Protein 4QT7 (pdb70)

CATH classification: 2.30.30.40

InterPro domains:
  IPR000719 Protein kinase domain [PS50011] (267-520)
  IPR000980 SH2 domain [PF00017] (148-230)
  IPR000980 SH2 domain [PS50001] (148-245)
  IPR000980 SH2 domain [SM00252] (146-236)
  IPR001245 Serine-threonine/tyrosine-protein kinase, catalytic domain [PF07714] (268-515)
  IPR001245 Serine-threonine/tyrosine-protein kinase, catalytic domain [PR00109] (338-351)
  IPR001245 Serine-threonine/tyrosine-protein kinase, catalytic domain [PR00109] (376-394)
  IPR001245 Serine-threonine/tyrosine-protein kinase, catalytic domain [PR00109] (424-434)
  IPR001245 Serine-threonine/tyrosine-protein kinase, catalytic domain [PR00109] (443-465)
  IPR001245 Serine-threonine/tyrosine-protein kinase, catalytic domain [PR00109] (487-509)
  IPR001452 SH3 domain [PF00018] (87-134)
  IPR001452 SH3 domain [PR00452] (84-94)
  IPR001452 SH3 domain [PR00452] (98-113)
  IPR001452 SH3 domain [PR00452] (115-124)
  IPR001452 SH3 domain [PR00452] (128-140)
  IPR001452 SH3 domain [PS50002] (81-142)
  IPR001452 SH3 domain [SM00326] (84-141)
  IPR008266 Tyrosine-protein kinase, active site [PS00109] (382-394)
  IPR011009 Protein kinase-like domain superfamily [SSF56112] (256-526)
  IPR017441 Protein kinase, ATP binding site [PS00107] (273-295)

Solvent-accessible surface area: 4188 Å² total; per-residue (Å²): 154,109,72,36,12,41,3,70,84,82,8,128,43,152,65,166,86,11,5,45,5,128,147,48,12,128,0,60,6,80,80,70,48,141,59,63,31,27,45,0,62,0,74,92,64,40,105,78,4,66,0,0,26,60,9,14,31,53,51,146,102,43,115,42,16,103,110,130

Secondary structure (DSSP, 8-state):
---EEEESS-B--SSTTBPPB-TT-EEEESS---SSEEEEEETTT--EEEEEGGGEEE--/-PPPPSP-

GO terms:
  GO:0019903 protein phosphatase binding (F, IPI)
  GO:0004713 protein tyrosine kinase activity (F, EXP)
  GO:0005829 cytosol (C, TAS)
  GO:0005515 protein binding (F, IPI)
  GO:0032991 protein-containing complex (C, IMP)
  GO:0071253 connexin binding (F, IPI)
  GO:0005634 nucleus (C, IDA)
  GO:0005856 cytoskeleton (C, IDA)
  GO:0005886 plasma membrane (C, IDA)
  GO:0010008 endosome membrane (C, IDA)
  GO:0051726 regulation of cell cycle (P, IDA)

Organism: Gallus gallus (NCBI:txid9031)

Sequence (68 aa):
SHMTFVALYDYESRTETDLSFKKGERLQIVNNTEGDWWLAHSLTTGQTGYIPSNYVAPSDAPPIPPPR

B-factor: mean 10.54, std 6.94, range [3.0, 42.62]

Structure (mmCIF, N/CA/C/O backbone):
data_4QT7
#
_entry.id   4QT7
#
_cell.length_a   62.307
_cell.length_b   62.307
_cell.length_c   27.266
_cell.angle_alpha   90.000
_cell.angle_beta   90.000
_cell.angle_gamma   90.000
#
_symmetry.space_group_name_H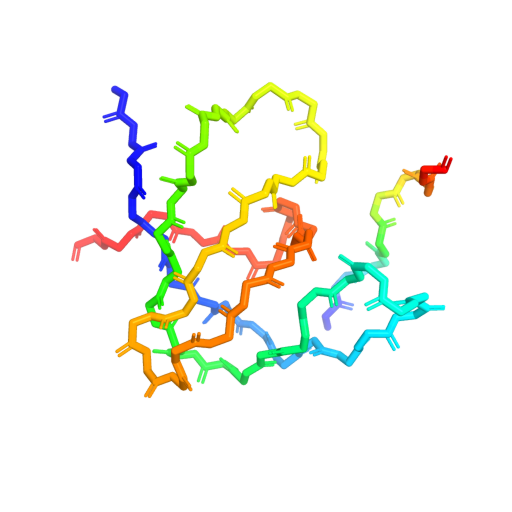-M   'I 41'
#
loop_
_entity.id
_entity.type
_entity.pdbx_description
1 polymer 'Proto-oncogene tyrosine-protein kinase Src'
2 polymer NS5A
3 water water
#
loop_
_atom_site.group_PDB
_atom_site.id
_atom_site.type_symbol
_atom_site.label_atom_id
_atom_site.label_alt_id
_atom_site.label_comp_id
_atom_site.label_asym_id
_atom_site.label_entity_id
_atom_site.label_seq_id
_atom_site.pdbx_PDB_ins_code
_atom_site.Cartn_x
_atom_site.Cartn_y
_atom_site.Cartn_z
_atom_site.occupancy
_atom_site.B_iso_or_equiv
_atom_site.auth_seq_id
_atom_site.auth_comp_id
_atom_site.auth_asym_id
_atom_site.auth_atom_id
_atom_site.pdbx_PDB_model_num
ATOM 1 N N . SER A 1 2 ? 17.392 -10.997 2.106 1.00 29.90 82 SER A N 1
ATOM 2 C CA . SER A 1 2 ? 16.066 -10.400 2.183 1.00 29.76 82 SER A CA 1
ATOM 3 C C . SER A 1 2 ? 15.297 -10.667 0.883 1.00 29.90 82 SER A C 1
ATOM 4 O O . SER A 1 2 ? 15.758 -10.328 -0.199 1.00 29.90 82 SER A O 1
ATOM 11 N N . HIS A 1 3 ? 14.147 -11.323 1.015 1.00 30.54 83 HIS A N 1
ATOM 12 C CA . HIS A 1 3 ? 13.319 -11.729 -0.119 1.00 20.71 83 HIS A CA 1
ATOM 13 C C . HIS A 1 3 ? 12.007 -10.964 -0.103 1.00 11.11 83 HIS A C 1
ATOM 14 O O . HIS A 1 3 ? 11.352 -10.907 0.950 1.00 13.70 83 HIS A O 1
ATOM 27 N N . MET A 1 4 ? 11.626 -10.376 -1.234 1.00 12.48 84 MET A N 1
ATOM 28 C CA . MET A 1 4 ? 10.366 -9.636 -1.313 1.00 9.23 84 MET A CA 1
ATOM 29 C C . MET A 1 4 ? 9.422 -10.159 -2.393 1.00 8.21 84 MET A C 1
ATOM 30 O O . MET A 1 4 ? 8.314 -9.642 -2.551 1.00 7.81 84 MET A O 1
ATOM 44 N N . THR A 1 5 ? 9.843 -11.197 -3.102 1.00 8.28 85 THR A N 1
ATOM 45 C CA . THR A 1 5 ? 9.008 -11.822 -4.136 1.00 6.04 85 THR A CA 1
ATOM 46 C C . THR A 1 5 ? 8.939 -13.322 -3.923 1.00 5.66 85 THR A C 1
ATOM 47 O O . THR A 1 5 ? 9.968 -13.994 -3.840 1.00 8.92 85 THR A O 1
ATOM 58 N N . PHE A 1 6 ? 7.712 -13.833 -3.864 1.00 6.38 86 PHE A N 1
ATOM 59 C CA . PHE A 1 6 ? 7.432 -15.224 -3.568 1.00 4.80 86 PHE A CA 1
ATOM 60 C C . PHE A 1 6 ? 6.548 -15.815 -4.645 1.00 5.19 86 PHE A C 1
ATOM 61 O O . PHE A 1 6 ? 5.939 -15.090 -5.433 1.00 6.56 86 PHE A O 1
ATOM 78 N N . VAL A 1 7 ? 6.491 -17.138 -4.684 1.00 5.88 87 VAL A N 1
ATOM 79 C CA . VAL A 1 7 ? 5.660 -17.853 -5.642 1.00 6.56 87 VAL A CA 1
ATOM 80 C C . VAL A 1 7 ? 4.775 -18.808 -4.840 1.00 5.38 87 VAL A C 1
ATOM 81 O O . VAL A 1 7 ? 5.238 -19.462 -3.902 1.00 4.73 87 VAL A O 1
ATOM 94 N N . ALA A 1 8 ? 3.481 -18.795 -5.130 1.00 5.47 88 ALA A N 1
ATOM 95 C CA . ALA A 1 8 ? 2.549 -19.688 -4.465 1.00 4.50 88 ALA A CA 1
ATOM 96 C C . ALA A 1 8 ? 2.829 -21.146 -4.793 1.00 5.29 88 ALA A C 1
ATOM 97 O O . ALA A 1 8 ? 2.946 -21.528 -5.959 1.00 5.00 88 ALA A O 1
ATOM 104 N N . LEU A 1 9 ? 2.924 -21.958 -3.739 1.00 4.39 89 LEU A N 1
ATOM 105 C CA . LEU A 1 9 ? 3.089 -23.393 -3.856 1.00 4.04 89 LEU A CA 1
ATOM 106 C C . LEU A 1 9 ? 1.770 -24.138 -3.982 1.00 6.17 89 LEU A C 1
ATOM 107 O O . LEU A 1 9 ? 1.728 -25.241 -4.550 1.00 6.68 89 LEU A O 1
ATOM 123 N N . TYR A 1 10 ? 0.710 -23.545 -3.443 1.00 5.13 90 TYR A N 1
ATOM 124 C CA . TYR A 1 10 ? -0.621 -24.157 -3.349 1.00 5.58 90 TYR A CA 1
ATOM 125 C C . TYR A 1 10 ? -1.684 -23.110 -3.583 1.00 5.45 90 TYR A C 1
ATOM 126 O O . TYR A 1 10 ? -1.475 -21.936 -3.274 1.00 5.20 90 TYR A O 1
ATOM 144 N N . ASP A 1 11 ? -2.839 -23.527 -4.077 1.00 5.21 91 ASP A N 1
ATOM 145 C CA . ASP A 1 11 ? -3.994 -22.621 -4.129 1.00 5.32 91 ASP A CA 1
ATOM 146 C C . ASP A 1 11 ? -4.386 -22.228 -2.709 1.00 4.84 91 ASP A C 1
ATOM 147 O O . ASP A 1 11 ? -4.399 -23.077 -1.823 1.00 4.59 91 ASP A O 1
ATOM 156 N N . TYR A 1 12 ? -4.688 -20.940 -2.513 1.00 5.14 92 TYR A N 1
ATOM 157 C CA . TYR A 1 12 ? -5.215 -20.437 -1.253 1.00 3.47 92 TYR A CA 1
ATOM 158 C C . TYR A 1 12 ? -6.478 -19.627 -1.488 1.00 3.99 92 TYR A C 1
ATOM 159 O O . TYR A 1 12 ? -6.472 -18.634 -2.218 1.00 5.22 92 TYR A O 1
ATOM 177 N N . GLU A 1 13 ? -7.557 -20.049 -0.843 1.00 4.49 93 GLU A N 1
ATOM 178 C CA . GLU A 1 13 ? -8.809 -19.320 -0.820 1.00 6.20 93 GLU A CA 1
ATOM 179 C C . GLU A 1 13 ? -8.905 -18.457 0.449 1.00 6.70 93 GLU A C 1
ATOM 180 O O . GLU A 1 13 ? -8.733 -18.970 1.572 1.00 8.30 93 GLU A O 1
ATOM 192 N N . SER A 1 14 ? -9.208 -17.167 0.289 1.00 6.89 94 SER A N 1
ATOM 193 C CA . SER A 1 14 ? -9.331 -16.264 1.430 1.00 9.05 94 SER A CA 1
ATOM 194 C C . SER A 1 14 ? -10.292 -16.807 2.472 1.00 9.46 94 SER A C 1
ATOM 195 O O . SER A 1 14 ? -11.317 -17.398 2.138 1.00 9.03 94 SER A O 1
ATOM 203 N N . ARG A 1 15 ? -9.948 -16.577 3.732 1.00 9.11 95 ARG A N 1
ATOM 204 C CA . ARG A 1 15 ? -10.755 -17.033 4.853 1.00 11.78 95 ARG A CA 1
ATOM 205 C C . ARG A 1 15 ? -11.371 -15.888 5.623 1.00 12.04 95 ARG A C 1
ATOM 206 O O . ARG A 1 15 ? -12.227 -16.086 6.482 1.00 13.64 95 ARG A O 1
ATOM 227 N N . THR A 1 16 ? -10.886 -14.697 5.323 1.00 11.28 96 THR A N 1
ATOM 228 C CA . THR A 1 16 ? -11.464 -13.472 5.803 1.00 10.26 96 THR A CA 1
ATOM 229 C C . THR A 1 16 ? -11.191 -12.473 4.681 1.00 10.55 96 THR A C 1
ATOM 230 O O . THR A 1 16 ? -10.316 -12.719 3.826 1.00 8.34 96 THR A O 1
ATOM 241 N N . GLU A 1 17 ? -11.939 -11.379 4.640 1.00 7.97 97 GLU A N 1
ATOM 242 C CA . GLU A 1 17 ? -11.920 -10.507 3.466 1.00 9.03 97 GLU A CA 1
ATOM 243 C C . GLU A 1 17 ? -10.573 -9.837 3.213 1.00 8.64 97 GLU A C 1
ATOM 244 O O . GLU A 1 17 ? -10.263 -9.490 2.083 1.00 8.44 97 GLU A O 1
ATOM 256 N N . THR A 1 18 ? -9.778 -9.660 4.254 1.00 6.65 98 THR A N 1
ATOM 257 C CA . THR A 1 18 ? -8.470 -9.004 4.130 1.00 6.75 98 THR A CA 1
ATOM 258 C C . THR A 1 18 ? -7.373 -9.981 3.713 1.00 5.94 98 THR A C 1
ATOM 259 O O . THR A 1 18 ? -6.237 -9.569 3.516 1.00 5.00 98 THR A O 1
ATOM 270 N N . ASP A 1 19 ? -7.726 -11.259 3.557 1.00 6.06 99 ASP A N 1
ATOM 271 C CA . ASP A 1 19 ? -6.823 -12.243 2.946 1.00 5.96 99 ASP A CA 1
ATOM 272 C C . ASP A 1 19 ? -6.746 -11.993 1.451 1.00 6.64 99 ASP A C 1
ATOM 273 O O . ASP A 1 19 ? -7.692 -11.478 0.862 1.00 7.43 99 ASP A O 1
ATOM 282 N N . LEU A 1 20 ? -5.635 -12.418 0.855 1.00 5.24 100 LEU A N 1
ATOM 283 C CA . LEU A 1 20 ? -5.485 -12.505 -0.577 1.00 4.07 100 LEU A CA 1
ATOM 284 C C . LEU A 1 20 ? -5.676 -13.939 -1.054 1.00 4.23 100 LEU A C 1
ATOM 285 O O . LEU A 1 20 ? -4.916 -14.833 -0.686 1.00 6.06 100 LEU A O 1
ATOM 301 N N . SER A 1 21 ? -6.697 -14.155 -1.874 1.00 5.35 101 SER A N 1
ATOM 302 C CA . SER A 1 21 ? -6.816 -15.416 -2.596 1.00 5.36 101 SER A CA 1
ATOM 303 C C . SER A 1 21 ? -5.810 -15.486 -3.745 1.00 4.21 101 SER A C 1
ATOM 304 O O . SER A 1 21 ? -5.603 -14.513 -4.450 1.00 4.41 101 SER A O 1
ATOM 312 N N . PHE A 1 22 ? -5.196 -16.650 -3.941 1.00 4.22 102 PHE A N 1
ATOM 313 C CA . PHE A 1 22 ? -4.230 -16.813 -5.041 1.00 3.76 102 PHE A CA 1
ATOM 314 C C . PHE A 1 22 ? -4.188 -18.269 -5.464 1.00 3.33 102 PHE A C 1
ATOM 315 O O . PHE A 1 22 ? -4.571 -19.177 -4.701 1.00 4.53 102 PHE A O 1
ATOM 332 N N . LYS A 1 23 ? -3.739 -18.470 -6.690 1.00 3.99 103 LYS A N 1
ATOM 333 C CA . LYS A 1 23 ? -3.539 -19.806 -7.234 1.00 3.93 103 LYS A CA 1
ATOM 334 C C . LYS A 1 23 ? -2.075 -20.177 -7.188 1.00 4.57 103 LYS A C 1
ATOM 335 O O . LYS A 1 23 ? -1.181 -19.311 -7.223 1.00 4.79 103 LYS A O 1
ATOM 354 N N . LYS A 1 24 ? -1.818 -21.477 -7.109 1.00 5.07 104 LYS A N 1
ATOM 355 C CA . LYS A 1 24 ? -0.474 -22.004 -7.257 1.00 4.56 104 LYS A CA 1
ATOM 356 C C . LYS A 1 24 ? 0.205 -21.366 -8.460 1.00 4.11 104 LYS A C 1
ATOM 357 O O . LYS A 1 24 ? -0.409 -21.248 -9.542 1.00 5.64 104 LYS A O 1
ATOM 376 N N . GLY A 1 25 ? 1.452 -20.949 -8.289 1.00 4.05 105 GLY A N 1
ATOM 377 C CA . GLY A 1 25 ? 2.229 -20.436 -9.406 1.00 4.84 105 GLY A CA 1
ATOM 378 C C . GLY A 1 25 ? 2.193 -18.930 -9.569 1.00 6.11 105 GLY A C 1
ATOM 379 O O . GLY A 1 25 ? 2.982 -18.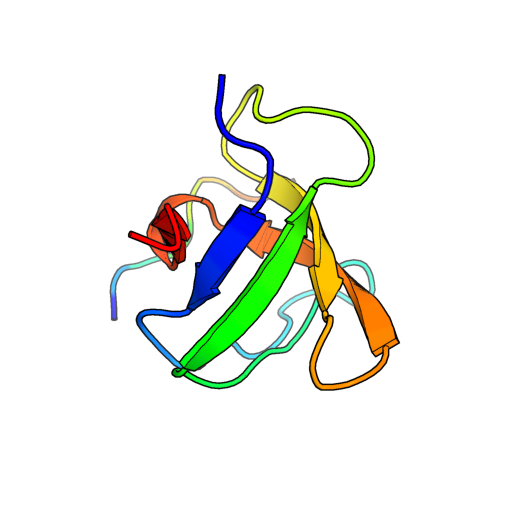382 -10.325 1.00 7.32 105 GLY A O 1
ATOM 383 N N . GLU A 1 26 ? 1.268 -18.254 -8.888 1.00 4.87 106 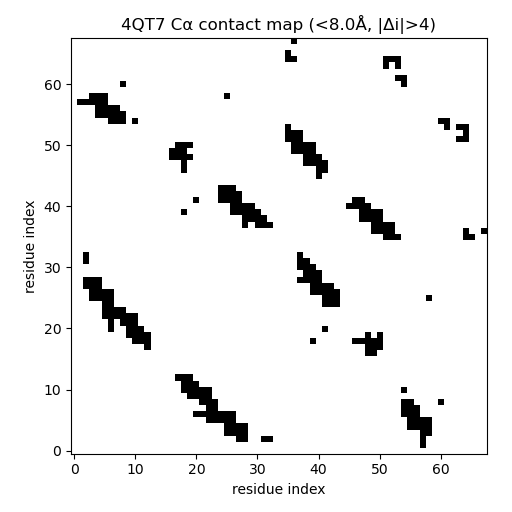GLU A N 1
ATOM 384 C CA . GLU A 1 26 ? 1.253 -16.781 -8.894 1.00 4.28 106 GLU A CA 1
ATOM 385 C C . GLU A 1 26 ? 2.499 -16.235 -8.203 1.00 4.58 106 GLU A C 1
ATOM 386 O O . GLU A 1 26 ? 2.975 -16.799 -7.206 1.00 5.58 106 GLU A O 1
ATOM 398 N N . ARG A 1 27 ? 3.029 -15.143 -8.740 1.00 5.64 107 ARG A N 1
ATOM 399 C CA . ARG A 1 27 ? 4.083 -14.370 -8.080 1.00 6.20 107 ARG A CA 1
ATOM 400 C C . ARG A 1 27 ? 3.437 -13.358 -7.146 1.00 6.21 107 ARG A C 1
ATOM 401 O O . ARG A 1 27 ? 2.509 -12.647 -7.540 1.00 5.11 107 ARG A O 1
ATOM 422 N N . LEU A 1 28 ? 3.941 -13.288 -5.915 1.00 5.83 108 LEU A N 1
ATOM 423 C CA . LEU A 1 28 ? 3.362 -12.470 -4.862 1.00 5.45 108 LEU A CA 1
ATOM 424 C C . LEU A 1 28 ? 4.440 -11.574 -4.287 1.00 5.31 108 LEU A C 1
ATOM 425 O O . LEU A 1 28 ? 5.465 -12.059 -3.798 1.00 6.95 108 LEU A O 1
ATOM 441 N N . GLN A 1 29 ? 4.188 -10.273 -4.363 1.00 3.63 109 GLN A N 1
ATOM 442 C CA . GLN A 1 29 ? 5.144 -9.246 -3.981 1.00 4.74 109 GLN A CA 1
ATOM 443 C C . GLN A 1 29 ? 4.830 -8.737 -2.593 1.00 5.18 109 GLN A C 1
ATOM 444 O O . GLN A 1 29 ? 3.708 -8.325 -2.322 1.00 4.93 109 GLN A O 1
ATOM 458 N N . ILE A 1 30 ? 5.834 -8.716 -1.721 1.00 5.99 110 ILE A N 1
ATOM 459 C CA . ILE A 1 30 ? 5.641 -8.206 -0.385 1.00 7.19 110 ILE A CA 1
ATOM 460 C C . ILE A 1 30 ? 5.482 -6.708 -0.447 1.00 6.22 110 ILE A C 1
ATOM 461 O O . ILE A 1 30 ? 6.295 -6.007 -1.057 1.00 7.90 110 ILE A O 1
ATOM 477 N N . VAL A 1 31 ? 4.460 -6.213 0.231 1.00 6.89 111 VAL A N 1
ATOM 478 C CA . VAL A 1 31 ? 4.174 -4.794 0.272 1.00 8.15 111 VAL A CA 1
ATOM 479 C C . VAL A 1 31 ? 5.031 -4.119 1.349 1.00 14.62 111 VAL A C 1
ATOM 480 O O . VAL A 1 31 ? 5.689 -3.098 1.079 1.00 13.52 111 VAL A O 1
ATOM 493 N N . ASN A 1 32 ? 5.026 -4.694 2.528 1.00 13.11 112 ASN A N 1
ATOM 494 C CA . ASN A 1 32 ? 5.856 -4.16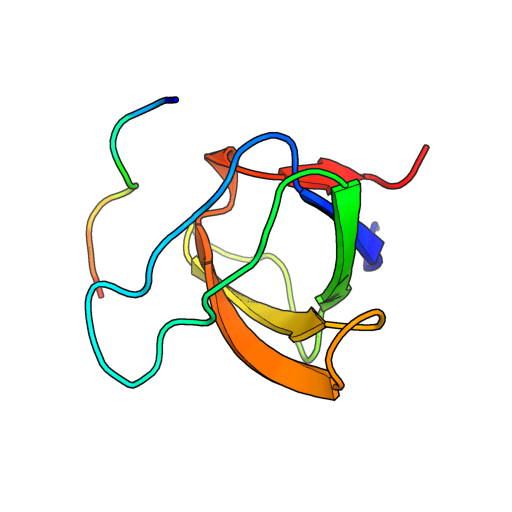7 3.636 1.00 16.31 112 ASN A CA 1
ATOM 495 C C . ASN A 1 32 ? 7.001 -5.050 4.130 1.00 18.03 112 ASN A C 1
ATOM 496 O O . ASN A 1 32 ? 8.177 -4.793 3.877 1.00 15.71 112 ASN A O 1
ATOM 507 N N . ASN A 1 33 ? 6.650 -6.120 4.829 1.00 17.84 113 ASN A N 1
ATOM 508 C CA . ASN A 1 33 ? 7.680 -6.982 5.404 1.00 15.06 113 ASN A CA 1
ATOM 509 C C . ASN A 1 33 ? 7.226 -8.424 5.585 1.00 11.42 113 ASN A C 1
ATOM 510 O O . ASN A 1 33 ? 6.052 -8.746 5.404 1.00 11.81 113 ASN A O 1
ATOM 521 N N . THR A 1 34 ? 8.178 -9.278 5.955 1.00 10.62 114 THR A N 1
ATOM 522 C CA . THR A 1 34 ? 7.929 -10.703 6.154 1.00 7.12 114 THR A CA 1
ATOM 523 C C . THR A 1 34 ? 8.026 -11.119 7.617 1.00 8.95 114 THR A C 1
ATOM 524 O O . THR A 1 34 ? 8.351 -12.261 7.922 1.00 9.93 114 THR A O 1
ATOM 535 N N . GLU A 1 35 ? 7.739 -10.197 8.525 1.00 10.88 115 GLU A N 1
ATOM 536 C CA . GLU A 1 35 ? 7.645 -10.566 9.931 1.00 10.71 115 GLU A CA 1
ATOM 537 C C . GLU A 1 35 ? 6.350 -11.334 10.209 1.00 10.05 115 GLU A C 1
ATOM 538 O O . GLU A 1 35 ? 5.318 -11.059 9.616 1.00 11.06 115 GLU A O 1
ATOM 550 N N . GLY A 1 36 ? 6.418 -12.309 11.111 1.00 10.87 116 GLY A N 1
ATOM 551 C CA . GLY A 1 36 ? 5.253 -13.088 11.471 1.00 9.40 116 GLY A CA 1
ATOM 552 C C . GLY A 1 36 ? 4.865 -14.089 10.396 1.00 7.09 116 GLY A C 1
ATOM 553 O O . GLY A 1 36 ? 5.689 -14.447 9.554 1.00 8.25 116 GLY A O 1
ATOM 557 N N . ASP A 1 37 ? 3.599 -14.503 10.430 1.00 6.66 117 ASP A N 1
ATOM 558 C CA . ASP A 1 37 ? 3.105 -15.602 9.606 1.00 7.49 117 ASP A CA 1
ATOM 559 C C . ASP A 1 37 ? 2.177 -15.155 8.485 1.00 5.69 117 ASP A C 1
ATOM 560 O O . ASP A 1 37 ? 1.920 -15.928 7.556 1.00 7.55 117 ASP A O 1
ATOM 569 N N . TRP A 1 38 ? 1.635 -13.944 8.605 1.00 5.58 118 TRP A N 1
ATOM 570 C CA . TRP A 1 38 ? 0.710 -13.391 7.607 1.00 5.97 118 TRP A CA 1
ATOM 571 C C . TRP A 1 38 ? 1.375 -12.179 7.008 1.00 5.92 118 TRP A C 1
ATOM 572 O O . TRP A 1 38 ? 1.685 -11.228 7.712 1.00 7.29 118 TRP A O 1
ATOM 593 N N . TRP A 1 39 ? 1.589 -12.223 5.701 1.00 5.03 119 TRP A N 1
ATOM 594 C CA . TRP A 1 39 ? 2.322 -11.166 5.017 1.00 4.02 119 TRP A CA 1
ATOM 595 C C . TRP A 1 39 ? 1.405 -10.408 4.091 1.00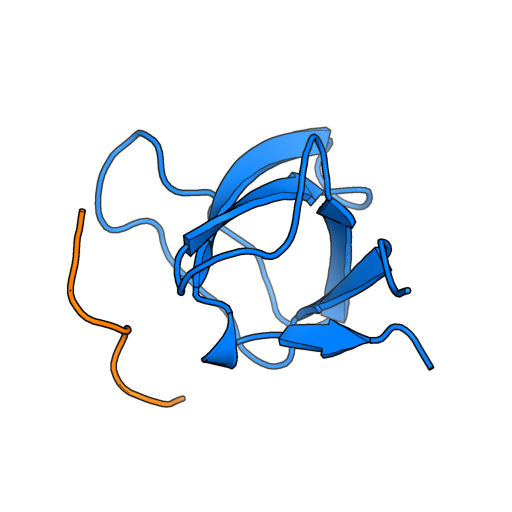 4.44 119 TRP A C 1
ATOM 596 O O . TRP A 1 39 ? 0.655 -11.022 3.329 1.00 4.19 119 TRP A O 1
ATOM 617 N N . LEU A 1 40 ? 1.450 -9.081 4.162 1.00 4.73 120 LEU A N 1
ATOM 618 C CA . LEU A 1 40 ? 0.701 -8.254 3.207 1.00 5.02 120 LEU A CA 1
ATOM 619 C C . LEU A 1 40 ? 1.423 -8.296 1.858 1.00 4.47 120 LEU A C 1
ATOM 620 O O . LEU A 1 40 ? 2.594 -7.924 1.754 1.00 6.18 120 LEU A O 1
ATOM 636 N N . ALA A 1 41 ? 0.723 -8.804 0.851 1.00 5.20 121 ALA A N 1
ATOM 637 C CA . ALA A 1 41 ? 1.307 -9.050 -0.451 1.00 4.51 121 ALA A CA 1
ATOM 638 C C . ALA A 1 41 ? 0.382 -8.605 -1.577 1.00 4.27 121 ALA A C 1
ATOM 639 O O . ALA A 1 41 ? -0.825 -8.415 -1.406 1.00 5.23 121 ALA A O 1
ATOM 646 N N . HIS A 1 42 ? 0.979 -8.443 -2.743 1.00 3.44 122 HIS A N 1
ATOM 647 C CA . HIS A 1 42 ? 0.309 -7.975 -3.934 1.00 4.22 122 HIS A CA 1
ATOM 648 C C . HIS A 1 42 ? 0.603 -8.964 -5.050 1.00 5.17 122 HIS A C 1
ATOM 649 O O . HIS A 1 42 ? 1.785 -9.215 -5.346 1.00 5.44 122 HIS A O 1
ATOM 662 N N . SER A 1 43 ? -0.429 -9.556 -5.638 1.00 4.71 123 SER A N 1
ATOM 663 C CA . SER A 1 43 ? -0.218 -10.509 -6.730 1.00 4.29 123 SER A CA 1
ATOM 664 C C . SER A 1 43 ? 0.221 -9.839 -8.029 1.00 4.93 123 SER A C 1
ATOM 665 O O . SER A 1 43 ? -0.493 -8.990 -8.573 1.00 5.90 123 SER A O 1
ATOM 673 N N . LEU A 1 44 ? 1.376 -10.262 -8.543 1.00 5.01 124 LEU A N 1
ATOM 674 C CA . LEU A 1 44 ? 1.827 -9.770 -9.834 1.00 5.81 124 LEU A CA 1
ATOM 675 C C . LEU A 1 44 ? 1.031 -10.416 -10.968 1.00 7.19 124 LEU A C 1
ATOM 676 O O . LEU A 1 44 ? 1.111 -10.000 -12.120 1.00 8.55 124 LEU A O 1
ATOM 692 N N . THR A 1 45 ? 0.274 -11.449 -10.645 1.00 6.01 125 THR A N 1
ATOM 693 C CA . THR A 1 45 ? -0.570 -12.108 -11.623 1.00 4.29 125 THR A CA 1
ATOM 694 C C . THR A 1 45 ? -1.935 -11.419 -11.739 1.00 6.18 125 THR A C 1
ATOM 695 O O . THR A 1 45 ? -2.361 -11.061 -12.828 1.00 7.28 125 THR A O 1
ATOM 706 N N . THR A 1 46 ? -2.612 -11.236 -10.607 1.00 6.04 126 THR A N 1
ATOM 707 C CA . THR A 1 46 ? -3.982 -10.731 -10.563 1.00 5.68 126 THR A CA 1
ATOM 708 C C . THR A 1 46 ? -4.128 -9.274 -10.169 1.00 4.82 126 THR A C 1
ATOM 709 O O . THR A 1 46 ? -5.223 -8.707 -10.291 1.00 6.45 126 THR A O 1
ATOM 720 N N . GLY A 1 47 ? -3.059 -8.671 -9.657 1.00 3.90 127 GLY A N 1
ATOM 721 C CA . GLY A 1 47 ? -3.132 -7.314 -9.177 1.00 4.46 127 GLY A CA 1
ATOM 722 C C . GLY A 1 47 ? -3.826 -7.128 -7.835 1.00 4.90 127 GLY A C 1
ATOM 723 O O . GLY A 1 47 ? -3.965 -6.020 -7.382 1.00 5.53 127 GLY A O 1
ATOM 727 N N . GLN A 1 48 ? -4.244 -8.208 -7.190 1.00 4.17 128 GLN A N 1
ATOM 728 C CA . GLN A 1 48 ? -4.964 -8.077 -5.933 1.00 4.14 128 GLN A CA 1
ATOM 729 C C . GLN A 1 48 ? -3.990 -8.043 -4.765 1.00 4.70 128 GLN A C 1
ATOM 730 O O . GLN A 1 48 ? -2.874 -8.546 -4.856 1.00 4.47 128 GLN A O 1
ATOM 744 N N . THR A 1 49 ? -4.420 -7.381 -3.694 1.00 3.84 129 THR A N 1
ATOM 745 C CA . THR A 1 49 ? -3.597 -7.158 -2.518 1.00 4.81 129 THR A CA 1
ATOM 746 C C . THR A 1 49 ? -4.274 -7.631 -1.242 1.00 4.36 129 THR A C 1
ATOM 747 O O . THR A 1 49 ? -5.433 -7.305 -0.985 1.00 5.89 129 THR A O 1
ATOM 758 N N . GLY A 1 50 ? -3.546 -8.380 -0.428 1.00 4.61 130 GLY A N 1
ATOM 759 C CA . GLY A 1 50 ? -4.095 -8.868 0.824 1.00 4.39 130 GLY A CA 1
ATOM 760 C C . GLY A 1 50 ? -3.104 -9.720 1.588 1.00 3.72 130 GLY A C 1
ATOM 761 O O . GLY A 1 50 ? -1.967 -9.882 1.161 1.00 4.74 130 GLY A O 1
ATOM 765 N N . TYR A 1 51 ? -3.537 -10.278 2.717 1.00 4.59 131 TYR A N 1
ATOM 766 C CA . TYR A 1 51 ? -2.640 -11.097 3.514 1.00 4.80 131 TYR A CA 1
ATOM 767 C C . TYR A 1 51 ? -2.530 -12.515 2.988 1.00 4.52 131 TYR A C 1
ATOM 768 O O . TYR A 1 51 ? -3.529 -13.109 2.575 1.00 4.89 131 TYR A O 1
ATOM 786 N N . ILE A 1 52 ? -1.301 -13.047 3.028 1.00 4.28 132 ILE A N 1
ATOM 787 C CA . ILE A 1 52 ? -1.033 -14.415 2.591 1.00 5.47 132 ILE A CA 1
ATOM 788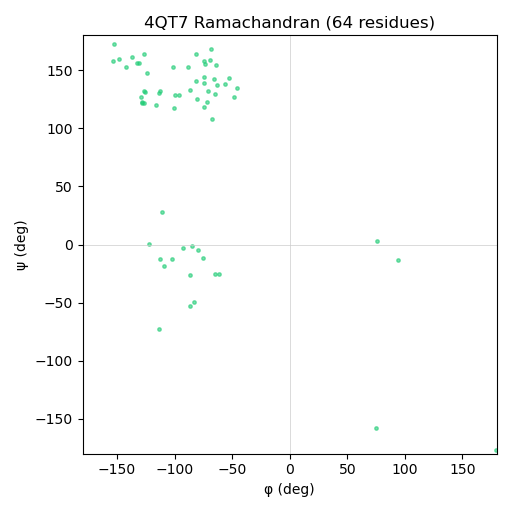 C C . ILE A 1 52 ? -0.367 -15.196 3.719 1.00 5.05 132 ILE A C 1
ATOM 789 O O . ILE A 1 52 ? 0.373 -14.624 4.525 1.00 5.90 132 ILE A O 1
ATOM 805 N N . PRO A 1 53 ? -0.645 -16.501 3.784 1.00 4.67 133 PRO A N 1
ATOM 806 C CA . PRO A 1 53 ? -0.038 -17.353 4.800 1.00 5.97 133 PRO A CA 1
ATOM 807 C C . PRO A 1 53 ? 1.375 -17.742 4.375 1.00 5.33 133 PRO A C 1
ATOM 808 O O . PRO A 1 53 ? 1.562 -18.214 3.257 1.00 4.83 133 PRO A O 1
ATOM 819 N N . SER A 1 54 ? 2.368 -17.481 5.222 1.00 5.83 134 SER A N 1
ATOM 820 C CA . SER A 1 54 ? 3.761 -17.637 4.814 1.00 5.46 134 SER A CA 1
ATOM 821 C C . SER A 1 54 ? 4.115 -19.068 4.431 1.00 4.56 134 SER A C 1
ATOM 822 O O . SER A 1 54 ? 5.025 -19.286 3.627 1.00 4.95 134 SER A O 1
ATOM 830 N N . ASN A 1 55 ? 3.386 -20.050 4.955 1.00 5.13 135 ASN A N 1
ATOM 831 C CA . ASN A 1 55 ? 3.740 -21.431 4.644 1.00 4.97 135 ASN A CA 1
ATOM 832 C C . ASN A 1 55 ? 3.231 -21.889 3.272 1.00 4.91 135 ASN A C 1
ATOM 833 O O . ASN A 1 55 ? 3.545 -22.988 2.844 1.00 4.64 135 ASN A O 1
ATOM 844 N N . TYR A 1 56 ? 2.469 -21.041 2.572 1.00 3.16 136 TYR A N 1
ATOM 845 C CA . TYR A 1 56 ? 1.967 -21.384 1.247 1.00 4.24 136 TYR A CA 1
ATOM 846 C C . TYR A 1 56 ? 2.876 -20.922 0.112 1.00 5.04 136 TYR A C 1
ATOM 847 O O . TYR A 1 56 ? 2.566 -21.191 -1.034 1.00 5.11 136 TYR A O 1
ATOM 865 N N . VAL A 1 57 ? 3.966 -20.227 0.430 1.00 4.32 137 VAL A N 1
ATOM 866 C CA . VAL A 1 57 ? 4.809 -19.612 -0.595 1.00 4.90 137 VAL A CA 1
ATOM 867 C C . VAL A 1 57 ? 6.288 -19.882 -0.381 1.00 5.52 137 VAL A C 1
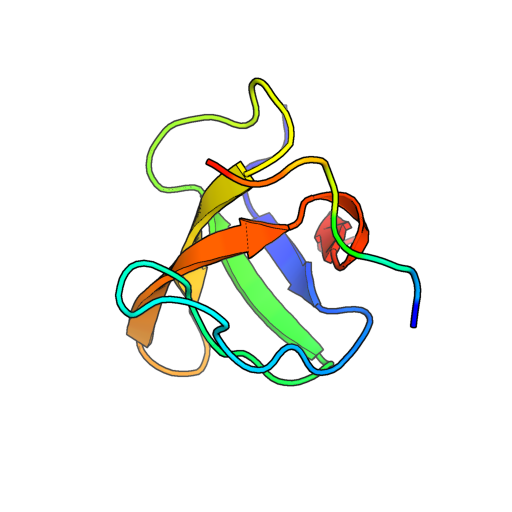ATOM 868 O O . VAL A 1 57 ? 6.744 -20.154 0.735 1.00 5.40 137 VAL A O 1
ATOM 881 N N . ALA A 1 58 ? 7.041 -19.804 -1.469 1.00 5.40 138 ALA A N 1
ATOM 882 C CA . ALA A 1 58 ? 8.496 -19.917 -1.435 1.00 5.32 138 ALA A CA 1
ATOM 883 C C . ALA A 1 58 ? 9.084 -18.764 -2.228 1.00 6.32 138 ALA A C 1
ATOM 884 O O . ALA A 1 58 ? 8.426 -18.225 -3.115 1.00 7.43 138 ALA A O 1
ATOM 891 N N . PRO A 1 59 ? 10.331 -18.402 -1.933 1.00 7.31 139 PRO A N 1
ATOM 892 C CA . PRO A 1 59 ? 10.942 -17.334 -2.728 1.00 8.48 139 PRO A CA 1
ATOM 893 C C . PRO A 1 59 ? 10.930 -17.662 -4.196 1.00 8.59 139 PRO A C 1
ATOM 894 O O . PRO A 1 59 ? 11.183 -18.799 -4.601 1.00 10.53 139 PRO A O 1
ATOM 905 N N . SER A 1 60 ? 10.619 -16.671 -5.009 1.00 9.26 140 SER A N 1
ATOM 906 C CA . SER A 1 60 ? 10.641 -16.899 -6.431 1.00 14.31 140 SER A CA 1
ATOM 907 C C . SER A 1 60 ? 12.114 -17.112 -6.752 1.00 21.98 140 SER A C 1
ATOM 908 O O . SER A 1 60 ? 12.908 -16.177 -6.676 1.00 25.87 140 SER A O 1
ATOM 916 N N . ASP A 1 61 ? 12.462 -18.368 -7.054 1.00 29.78 141 ASP A N 1
ATOM 917 C CA . ASP A 1 61 ? 13.852 -18.842 -7.095 1.00 29.75 141 ASP A CA 1
ATOM 918 C C . ASP A 1 61 ? 14.499 -18.728 -8.474 1.00 29.90 141 ASP A C 1
ATOM 919 O O . ASP A 1 61 ? 13.842 -18.924 -9.496 1.00 29.90 141 ASP A O 1
ATOM 926 N N . ALA B 2 2 ? -1.986 -29.419 1.009 1.00 12.86 1 ALA B N 1
ATOM 927 C CA . ALA B 2 2 ? -1.688 -28.055 1.413 1.00 9.53 1 ALA B CA 1
ATOM 928 C C . ALA B 2 2 ? -1.744 -28.033 2.946 1.00 6.81 1 ALA B C 1
ATOM 929 O O . ALA B 2 2 ? -2.561 -28.736 3.542 1.00 8.61 1 ALA B O 1
ATOM 936 N N . PRO B 2 3 ? -0.876 -27.240 3.590 1.00 8.06 2 PRO B N 1
ATOM 937 C CA . PRO B 2 3 ? -0.815 -27.295 5.049 1.00 6.74 2 PRO B CA 1
ATOM 938 C C . PRO B 2 3 ? -1.912 -26.458 5.708 1.00 6.90 2 PRO B C 1
ATOM 939 O O . PRO B 2 3 ? -2.498 -25.600 5.064 1.00 5.79 2 PRO B O 1
ATOM 950 N N . PRO B 2 4 ? -2.161 -26.689 7.007 1.00 6.79 3 PRO B N 1
ATOM 951 C CA . PRO B 2 4 ? -3.100 -25.833 7.727 1.00 7.48 3 PRO B CA 1
ATOM 952 C C . PRO B 2 4 ? -2.563 -24.413 7.785 1.00 6.66 3 PRO B C 1
ATOM 953 O O . PRO B 2 4 ? -1.361 -24.229 7.723 1.00 6.65 3 PRO B O 1
ATOM 964 N N . ILE B 2 5 ? -3.436 -23.429 7.909 1.00 4.81 4 ILE B N 1
ATOM 965 C CA . ILE B 2 5 ? -2.968 -22.052 7.967 1.00 4.93 4 ILE B CA 1
ATOM 966 C C . ILE B 2 5 ? -2.225 -21.822 9.275 1.00 7.37 4 ILE B C 1
ATOM 967 O O . ILE B 2 5 ? -2.416 -22.569 10.241 1.00 9.08 4 ILE B O 1
ATOM 983 N N . PRO B 2 6 ? -1.380 -20.783 9.309 1.00 6.36 5 PRO B N 1
ATOM 984 C CA . PRO B 2 6 ? -0.827 -20.381 10.604 1.00 6.50 5 PRO B CA 1
ATOM 985 C C . PRO B 2 6 ? -1.901 -19.791 11.497 1.00 5.89 5 PRO B C 1
ATOM 986 O O . PRO B 2 6 ? -2.995 -19.505 11.032 1.00 7.54 5 PRO B O 1
ATOM 997 N N . PRO B 2 7 ? -1.594 -19.607 12.784 1.00 6.63 6 PRO B N 1
ATOM 998 C CA . PRO B 2 7 ? -2.538 -18.983 13.713 1.00 6.70 6 PRO B CA 1
ATOM 999 C C . PRO B 2 7 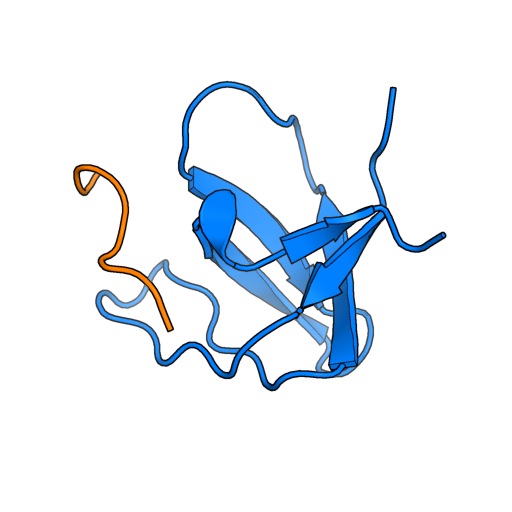? -3.138 -17.692 13.138 1.00 6.26 6 PRO B C 1
ATOM 1000 O O . PRO B 2 7 ? -2.410 -16.797 12.655 1.00 7.82 6 PRO B O 1
ATOM 1011 N N . PRO B 2 8 ? -4.468 -17.598 13.126 1.00 7.65 7 PRO B N 1
ATOM 1012 C CA . PRO B 2 8 ? -5.083 -16.477 12.422 1.00 7.50 7 PRO B CA 1
ATOM 1013 C C . PRO B 2 8 ? -4.978 -15.132 13.126 1.00 9.48 7 PRO B C 1
ATOM 1014 O O . PRO B 2 8 ? -4.795 -15.059 14.343 1.00 9.54 7 PRO B O 1
ATOM 1025 N N . ARG B 2 9 ? -5.110 -14.081 12.321 1.00 8.47 8 ARG B N 1
ATOM 1026 C CA . ARG B 2 9 ? -5.072 -12.708 12.786 1.00 8.76 8 ARG B CA 1
ATOM 1027 C C . ARG B 2 9 ? -6.303 -12.389 13.613 1.00 13.39 8 ARG B C 1
ATOM 1028 O O . ARG B 2 9 ? -6.345 -11.312 14.236 1.00 19.95 8 ARG B O 1
#

Foldseek 3Di:
DFFKKFFCAFDDDPDPQADGDHGGWIWGFPDDDPDQWTWTATPVPRDTHIDGNVRIDGPD/DDDDPDDD

Nearest PDB structures (foldseek):
  4hvw-assembly1_A  TM=9.131E-01  e=5.296E-10  Gallus gallus
  1fmk-assembly1_A  TM=9.121E-01  e=2.242E-09  Homo sapiens
  7a2u-assembly1_A  TM=9.182E-01  e=3.171E-09  Homo sapiens
  7a2w-assembly1_A  TM=9.020E-01  e=1.998E-09  Homo sapiens
  7a2v-assembly1_A  TM=9.134E-01  e=4.749E-09  Homo sapiens

Radius of gyration: 10.39 Å; Cα contacts (8 Å, |Δi|>4): 146; chains: 2; bounding box: 28×24×25 Å